Protein AF-0000000082335220 (afdb_homodimer)

Solvent-accessible surface area (backbone atoms only — not comparable to full-atom values): 9048 Å² total; per-residue (Å²): 126,83,73,72,58,64,39,79,46,68,33,69,34,50,38,68,57,54,49,50,47,48,53,48,12,58,74,68,72,48,49,55,35,55,51,52,46,50,22,47,50,50,48,53,52,50,51,51,50,53,50,50,50,51,50,50,52,50,49,29,54,72,69,63,64,50,83,39,72,62,53,51,50,52,50,53,51,53,55,68,70,98,127,82,71,74,57,67,38,80,48,67,32,71,33,51,39,68,57,53,49,50,46,48,52,48,13,60,75,67,72,50,51,54,34,56,52,52,46,50,22,48,50,50,48,53,53,50,51,52,50,52,49,50,48,51,51,49,52,50,51,29,52,72,68,62,63,50,82,38,74,62,53,52,49,52,49,53,49,53,56,68,71,98

pLDDT: mean 86.69, std 16.78, range [43.38, 98.88]

Nearest PDB structures (foldseek):
  2kil-assembly1_A  TM=3.977E-01  e=9.530E-01  Shewanella oneidensis
  2kil-assembly1_A  TM=3.979E-01  e=9.530E-01  Shewanella oneidensis

Sequence (164 aa):
MRQLAKQTISAQIPAELAAAVENLAIELDRSKSWVIKEALTAMIEERERRHQQILKGLADVDAGRVVSHADVVDFANKLKKSMRQLAKQTISAQIPAELAAAVENLAIELDRSKSWVIKEALTAMIEERERRHQQILKGLADVDAGRVVSHADVVDFANKLKKS

Structure (mmCIF, N/CA/C/O backbone):
data_AF-0000000082335220-model_v1
#
loop_
_entity.id
_entity.type
_entity.pdbx_description
1 polymer 'Ribbon-helix-helix protein, CopG family'
#
loop_
_atom_site.group_PDB
_atom_site.id
_atom_site.type_symbol
_atom_site.label_atom_id
_atom_site.label_alt_id
_atom_site.label_comp_id
_atom_site.label_asym_id
_atom_site.label_entity_id
_atom_site.label_seq_id
_atom_site.pdbx_PDB_ins_code
_atom_site.Cartn_x
_atom_site.Cartn_y
_atom_site.Cartn_z
_atom_site.occupancy
_atom_site.B_iso_or_equiv
_atom_site.auth_seq_id
_atom_site.auth_comp_id
_atom_site.auth_asym_id
_atom_site.auth_atom_id
_atom_site.pdbx_PDB_model_num
ATOM 1 N N . MET A 1 1 ? 9.633 -3.672 -29.469 1 43.78 1 MET A N 1
ATOM 2 C CA . MET A 1 1 ? 9.367 -3.234 -28.109 1 43.78 1 MET A CA 1
ATOM 3 C C . MET A 1 1 ? 9.797 -4.301 -27.094 1 43.78 1 MET A C 1
ATOM 5 O O . MET A 1 1 ? 9.305 -5.43 -27.141 1 43.78 1 MET A O 1
ATOM 9 N N . ARG A 1 2 ? 10.992 -4.387 -26.672 1 46.16 2 ARG A N 1
ATOM 10 C CA . ARG A 1 2 ? 11.547 -5.426 -25.812 1 46.16 2 ARG A CA 1
ATOM 11 C C . ARG A 1 2 ? 10.594 -5.75 -24.672 1 46.16 2 ARG A C 1
ATOM 13 O O . ARG A 1 2 ? 10.125 -4.848 -23.969 1 46.16 2 ARG A O 1
ATOM 20 N N . GLN A 1 3 ? 9.797 -6.738 -24.828 1 62.19 3 GLN A N 1
ATOM 21 C CA . GLN A 1 3 ? 8.844 -7.074 -23.781 1 62.19 3 GLN A CA 1
ATOM 22 C C . GLN A 1 3 ? 9.547 -7.289 -22.438 1 62.19 3 GLN A C 1
ATOM 24 O O . GLN A 1 3 ? 10.562 -7.977 -22.375 1 62.19 3 GLN A O 1
ATOM 29 N N . LEU A 1 4 ? 9.555 -6.371 -21.688 1 72.5 4 LEU A N 1
ATOM 30 C CA . LEU A 1 4 ? 10.234 -6.469 -20.391 1 72.5 4 LEU A CA 1
ATOM 31 C C . LEU A 1 4 ? 10.016 -7.848 -19.766 1 72.5 4 LEU A C 1
ATOM 33 O O . LEU A 1 4 ? 8.906 -8.383 -19.812 1 72.5 4 LEU A O 1
ATOM 37 N N . ALA A 1 5 ? 11.055 -8.711 -19.547 1 91.19 5 ALA A N 1
ATOM 38 C CA . ALA A 1 5 ? 11.078 -10.039 -18.938 1 91.19 5 ALA A CA 1
ATOM 39 C C . ALA A 1 5 ? 10.078 -10.141 -17.797 1 91.19 5 ALA A C 1
ATOM 41 O O . ALA A 1 5 ? 9.891 -9.18 -17.047 1 91.19 5 ALA A O 1
ATOM 42 N N . LYS A 1 6 ? 9.211 -11.156 -17.953 1 96.62 6 LYS A N 1
ATOM 43 C CA . LYS A 1 6 ? 8.266 -11.438 -16.875 1 96.62 6 LYS A CA 1
ATOM 44 C C . LYS A 1 6 ? 8.711 -12.656 -16.062 1 96.62 6 LYS A C 1
ATOM 46 O O . LYS A 1 6 ? 9.469 -13.492 -16.547 1 96.62 6 LYS A O 1
ATOM 51 N N . GLN A 1 7 ? 8.359 -12.703 -14.828 1 97.25 7 GLN A N 1
ATOM 52 C CA . GLN A 1 7 ? 8.633 -13.805 -13.914 1 97.25 7 GLN A CA 1
ATOM 53 C C . GLN A 1 7 ? 7.375 -14.203 -13.141 1 97.25 7 GLN A C 1
ATOM 55 O O . GLN A 1 7 ? 6.621 -13.336 -12.688 1 97.25 7 GLN A O 1
ATOM 60 N N . THR A 1 8 ? 7.16 -15.516 -13.062 1 97.69 8 THR A N 1
ATOM 61 C CA . THR A 1 8 ? 6.035 -16.016 -12.281 1 97.69 8 THR A CA 1
ATOM 62 C C . THR A 1 8 ? 6.367 -16.016 -10.797 1 97.69 8 THR A C 1
ATOM 64 O O . THR A 1 8 ? 7.422 -16.516 -10.391 1 97.69 8 THR A O 1
ATOM 67 N N . ILE A 1 9 ? 5.504 -15.422 -10.016 1 98.12 9 ILE A N 1
ATOM 68 C CA . ILE A 1 9 ? 5.629 -15.523 -8.57 1 98.12 9 ILE A CA 1
ATOM 69 C C . ILE A 1 9 ? 4.422 -16.266 -7.992 1 98.12 9 ILE A C 1
ATOM 71 O O . ILE A 1 9 ? 3.35 -16.266 -8.602 1 98.12 9 ILE A O 1
ATOM 75 N N . SER A 1 10 ? 4.664 -16.891 -6.805 1 98.19 10 SER A N 1
ATOM 76 C CA . SER A 1 10 ? 3.598 -17.609 -6.121 1 98.19 10 SER A CA 1
ATOM 77 C C . SER A 1 10 ? 3.727 -17.484 -4.605 1 98.19 10 SER A C 1
ATOM 79 O O . SER A 1 10 ? 4.809 -17.203 -4.09 1 98.19 10 SER A O 1
ATOM 81 N N . ALA A 1 11 ? 2.592 -17.641 -3.988 1 98.31 11 ALA A N 1
ATOM 82 C CA . ALA A 1 11 ? 2.57 -17.578 -2.529 1 98.31 11 ALA A CA 1
ATOM 83 C C . ALA A 1 11 ? 1.36 -18.328 -1.971 1 98.31 11 ALA A C 1
ATOM 85 O O . ALA A 1 11 ? 0.31 -18.391 -2.613 1 98.31 11 ALA A O 1
ATOM 86 N N . GLN A 1 12 ? 1.595 -18.875 -0.802 1 97.19 12 GLN A N 1
ATOM 87 C CA . GLN A 1 12 ? 0.486 -19.391 -0.003 1 97.19 12 GLN A CA 1
ATOM 88 C C . GLN A 1 12 ? -0.034 -18.328 0.961 1 97.19 12 GLN A C 1
ATOM 90 O O . GLN A 1 12 ? 0.702 -17.859 1.833 1 97.19 12 GLN A O 1
ATOM 95 N N . ILE A 1 13 ? -1.376 -18.031 0.746 1 97.75 13 ILE A N 1
ATOM 96 C CA . ILE A 1 13 ? -1.964 -16.984 1.571 1 97.75 13 ILE A CA 1
ATOM 97 C C . ILE A 1 13 ? -3.303 -17.453 2.133 1 97.75 13 ILE A C 1
ATOM 99 O O . ILE A 1 13 ? -3.865 -18.453 1.66 1 97.75 13 ILE A O 1
ATOM 103 N N . PRO A 1 14 ? -3.779 -16.75 3.168 1 97.81 14 PRO A N 1
ATOM 104 C CA . PRO A 1 14 ? -5.113 -17.109 3.652 1 97.81 14 PRO A CA 1
ATOM 105 C C . PRO A 1 14 ? -6.172 -17.078 2.555 1 97.81 14 PRO A C 1
ATOM 107 O O . PRO A 1 14 ? -6.184 -16.156 1.733 1 97.81 14 PRO A O 1
ATOM 110 N N . ALA A 1 15 ? -7.031 -18.031 2.564 1 97.75 15 ALA A N 1
ATOM 111 C CA . ALA A 1 15 ? -8.055 -18.172 1.533 1 97.75 15 ALA A CA 1
ATOM 112 C C . ALA A 1 15 ? -8.945 -16.938 1.471 1 97.75 15 ALA A C 1
ATOM 114 O O . ALA A 1 15 ? -9.391 -16.531 0.391 1 97.75 15 ALA A O 1
ATOM 115 N N . GLU A 1 16 ? -9.227 -16.328 2.572 1 97.56 16 GLU A N 1
ATOM 116 C CA . GLU A 1 16 ? -10.062 -15.141 2.633 1 97.56 16 GLU A CA 1
ATOM 117 C C . GLU A 1 16 ? -9.406 -13.969 1.912 1 97.56 16 GLU A C 1
ATOM 119 O O . GLU A 1 16 ? -10.086 -13.18 1.246 1 97.56 16 GLU A O 1
ATOM 124 N N . LEU A 1 17 ? -8.141 -13.852 2.051 1 98.31 17 LEU A N 1
ATOM 125 C CA . LEU A 1 17 ? -7.402 -12.805 1.354 1 98.31 17 LEU A CA 1
ATOM 126 C C . LEU A 1 17 ? -7.395 -13.055 -0.151 1 98.31 17 LEU A C 1
ATOM 128 O O . LEU A 1 17 ? -7.582 -12.125 -0.94 1 98.31 17 LEU A O 1
ATOM 132 N N . ALA A 1 18 ? -7.188 -14.281 -0.546 1 98.5 18 ALA A N 1
ATOM 133 C CA . ALA A 1 18 ? -7.246 -14.641 -1.96 1 98.5 18 ALA A CA 1
ATOM 134 C C . ALA A 1 18 ? -8.602 -14.289 -2.561 1 98.5 18 ALA A C 1
ATOM 136 O O . ALA A 1 18 ? -8.68 -13.742 -3.666 1 98.5 18 ALA A O 1
ATOM 137 N N . ALA A 1 19 ? -9.625 -14.578 -1.774 1 98 19 ALA A N 1
ATOM 138 C CA . ALA A 1 19 ? -10.984 -14.266 -2.219 1 98 19 ALA A CA 1
ATOM 139 C C . ALA A 1 19 ? -11.18 -12.758 -2.348 1 98 19 ALA A C 1
ATOM 141 O O . ALA A 1 19 ? -11.812 -12.281 -3.297 1 98 19 ALA A O 1
ATOM 142 N N . ALA A 1 20 ? -10.625 -12.031 -1.438 1 98.38 20 ALA A N 1
ATOM 143 C CA . ALA A 1 20 ? -10.727 -10.578 -1.479 1 98.38 20 ALA A CA 1
ATOM 144 C C . ALA A 1 20 ? -10.008 -10.016 -2.703 1 98.38 20 ALA A C 1
ATOM 146 O O . ALA A 1 20 ? -10.5 -9.078 -3.338 1 98.38 20 ALA A O 1
ATOM 147 N N . VAL A 1 21 ? -8.93 -10.531 -3.059 1 98.56 21 VAL A N 1
ATOM 148 C CA . VAL A 1 21 ? -8.156 -10.125 -4.223 1 98.56 21 VAL A CA 1
ATOM 149 C C . VAL A 1 21 ? -8.938 -10.422 -5.5 1 98.56 21 VAL A C 1
ATOM 151 O O . VAL A 1 21 ? -8.977 -9.602 -6.418 1 98.56 21 VAL A O 1
ATOM 154 N N . GLU A 1 22 ? -9.57 -11.586 -5.523 1 98.31 22 GLU A N 1
ATOM 155 C CA . GLU A 1 22 ? -10.398 -11.953 -6.672 1 98.31 22 GLU A CA 1
ATOM 156 C C . GLU A 1 22 ? -11.57 -11 -6.84 1 98.31 22 GLU A C 1
ATOM 158 O O . GLU A 1 22 ? -11.852 -10.539 -7.953 1 98.31 22 GLU A O 1
ATOM 163 N N . ASN A 1 23 ? -12.242 -10.75 -5.758 1 98.31 23 ASN A N 1
ATOM 164 C CA . ASN A 1 23 ? -13.367 -9.82 -5.789 1 98.31 23 ASN A CA 1
ATOM 165 C C . ASN A 1 23 ? -12.93 -8.43 -6.262 1 98.31 23 ASN A C 1
ATOM 167 O O . ASN A 1 23 ? -13.641 -7.785 -7.039 1 98.31 23 ASN A O 1
ATOM 171 N N . LEU A 1 24 ? -11.766 -8.016 -5.828 1 98.12 24 LEU A N 1
ATOM 172 C CA . LEU A 1 24 ? -11.227 -6.723 -6.23 1 98.12 24 LEU A CA 1
ATOM 173 C C . LEU A 1 24 ? -10.914 -6.703 -7.723 1 98.12 24 LEU A C 1
ATOM 175 O O . LEU A 1 24 ? -11.188 -5.715 -8.406 1 98.12 24 LEU A O 1
ATOM 179 N N . ALA A 1 25 ? -10.367 -7.758 -8.203 1 98.62 25 ALA A N 1
ATOM 180 C CA . ALA A 1 25 ? -10.07 -7.879 -9.625 1 98.62 25 ALA A CA 1
ATOM 181 C C . ALA A 1 25 ? -11.344 -7.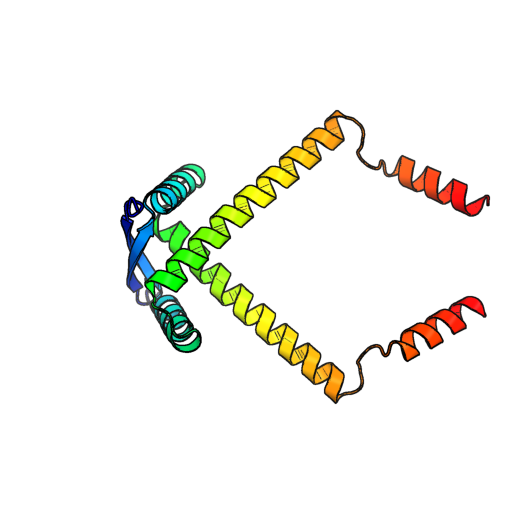734 -10.461 1 98.62 25 ALA A C 1
ATOM 183 O O . ALA A 1 25 ? -11.352 -7.035 -11.477 1 98.62 25 ALA A O 1
ATOM 184 N N . ILE A 1 26 ? -12.43 -8.375 -9.961 1 98.19 26 ILE A N 1
ATOM 185 C CA . ILE A 1 26 ? -13.727 -8.32 -10.633 1 98.19 26 ILE A CA 1
ATOM 186 C C . ILE A 1 26 ? -14.258 -6.891 -10.617 1 98.19 26 ILE A C 1
ATOM 188 O O . ILE A 1 26 ? -14.672 -6.363 -11.648 1 98.19 26 ILE A O 1
ATOM 192 N N . GLU A 1 27 ? -14.164 -6.316 -9.484 1 96.88 27 GLU A N 1
ATOM 193 C CA . GLU A 1 27 ? -14.641 -4.945 -9.312 1 96.88 27 GLU A CA 1
ATOM 194 C C . GLU A 1 27 ? -13.914 -3.986 -10.25 1 96.88 27 GLU A C 1
ATOM 196 O O . GLU A 1 27 ? -14.516 -3.064 -10.797 1 96.88 27 GLU A O 1
ATOM 201 N N . LEU A 1 28 ? -12.609 -4.199 -10.5 1 97 28 LEU A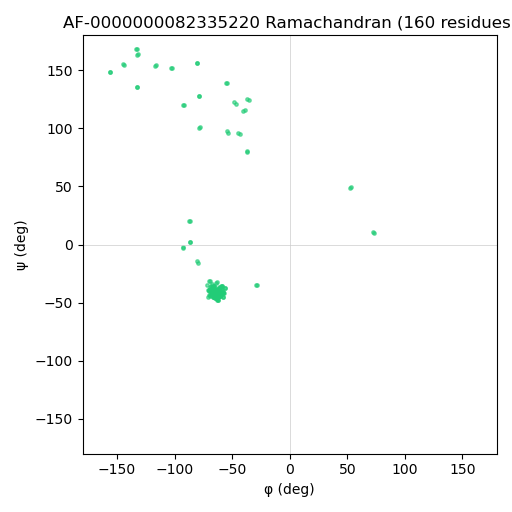 N 1
ATOM 202 C CA . LEU A 1 28 ? -11.766 -3.291 -11.273 1 97 28 LEU A CA 1
ATOM 203 C C . LEU A 1 28 ? -11.742 -3.693 -12.742 1 97 28 LEU A C 1
ATOM 205 O O . LEU A 1 28 ? -11.18 -2.979 -13.578 1 97 28 LEU A O 1
ATOM 209 N N . ASP A 1 29 ? -12.422 -4.773 -13.023 1 98.12 29 ASP A N 1
ATOM 210 C CA . ASP A 1 29 ? -12.367 -5.34 -14.367 1 98.12 29 ASP A CA 1
ATOM 211 C C . ASP A 1 29 ? -10.93 -5.551 -14.82 1 98.12 29 ASP A C 1
ATOM 213 O O . ASP A 1 29 ? -10.531 -5.09 -15.891 1 98.12 29 ASP A O 1
ATOM 217 N N . ARG A 1 30 ? -10.141 -6.195 -13.906 1 98 30 ARG A N 1
ATOM 218 C CA . ARG A 1 30 ? -8.742 -6.531 -14.133 1 98 30 ARG A CA 1
ATOM 219 C C . ARG A 1 30 ? -8.453 -7.977 -13.734 1 98 30 ARG A C 1
ATOM 221 O O . ARG A 1 30 ? -9.305 -8.641 -13.141 1 98 30 ARG A O 1
ATOM 228 N N . SER A 1 31 ? -7.332 -8.406 -14.117 1 98 31 SER A N 1
ATOM 229 C CA . SER A 1 31 ? -6.902 -9.75 -13.742 1 98 31 SER A CA 1
ATOM 230 C C . SER A 1 31 ? -6.348 -9.781 -12.32 1 98 31 SER A C 1
ATOM 232 O O . SER A 1 31 ? -5.887 -8.758 -11.805 1 98 31 SER A O 1
ATOM 234 N N . LYS A 1 32 ? -6.375 -10.844 -11.727 1 97.31 32 LYS A N 1
ATOM 235 C CA . LYS A 1 32 ? -5.746 -11.039 -10.43 1 97.31 32 LYS A CA 1
ATOM 236 C C . LYS A 1 32 ? -4.262 -10.688 -10.477 1 97.31 32 LYS A C 1
ATOM 238 O O . LYS A 1 32 ? -3.725 -10.109 -9.531 1 97.31 32 LYS A O 1
ATOM 243 N N . SER A 1 33 ? -3.607 -11.008 -11.57 1 97.94 33 SER A N 1
ATOM 244 C CA . SER A 1 33 ? -2.191 -10.688 -11.734 1 97.94 33 SER A CA 1
ATOM 245 C C . SER A 1 33 ? -1.954 -9.188 -11.703 1 97.94 33 SER A C 1
ATOM 247 O O . SER A 1 33 ? -0.938 -8.727 -11.18 1 97.94 33 SER A O 1
ATOM 249 N N . TRP A 1 34 ? -2.875 -8.469 -12.312 1 98.31 34 TRP A N 1
ATOM 250 C CA . TRP A 1 34 ? -2.789 -7.012 -12.289 1 98.31 34 TRP A CA 1
ATOM 251 C C . TRP A 1 34 ? -2.867 -6.484 -10.859 1 98.31 34 TRP A C 1
ATOM 253 O O . TRP A 1 34 ? -2.078 -5.621 -10.469 1 98.31 34 TRP A O 1
ATOM 263 N N . VAL A 1 35 ? -3.738 -6.973 -10.031 1 98.56 35 VAL A N 1
ATOM 264 C CA . VAL A 1 35 ? -3.924 -6.551 -8.641 1 98.56 35 VAL A CA 1
ATOM 265 C C . VAL A 1 35 ? -2.66 -6.848 -7.84 1 98.56 35 VAL A C 1
ATOM 267 O O . VAL A 1 35 ? -2.195 -6.008 -7.07 1 98.56 35 VAL A O 1
ATOM 270 N N . ILE A 1 36 ? -2.131 -7.984 -8.039 1 98.81 36 ILE A N 1
ATOM 271 C CA . ILE A 1 36 ? -0.929 -8.414 -7.328 1 98.81 36 ILE A CA 1
ATOM 272 C C . ILE A 1 36 ? 0.235 -7.492 -7.688 1 98.81 36 ILE A C 1
ATOM 274 O O . ILE A 1 36 ? 0.948 -7.008 -6.805 1 98.81 36 ILE A O 1
ATOM 278 N N . LYS A 1 37 ? 0.34 -7.254 -8.953 1 98.69 37 LYS A N 1
ATOM 279 C CA . LYS A 1 37 ? 1.396 -6.359 -9.414 1 98.69 37 LYS A CA 1
ATOM 280 C C . LYS A 1 37 ? 1.26 -4.973 -8.789 1 98.69 37 LYS A C 1
ATOM 282 O O . LYS A 1 37 ? 2.244 -4.398 -8.328 1 98.69 37 LYS A O 1
ATOM 287 N N . GLU A 1 38 ? 0.079 -4.539 -8.758 1 98.69 38 GLU A N 1
ATOM 288 C CA . GLU A 1 38 ? -0.169 -3.209 -8.211 1 98.69 38 GLU A CA 1
ATOM 289 C C . GLU A 1 38 ? 0.139 -3.162 -6.719 1 98.69 38 GLU A C 1
ATOM 291 O O . GLU A 1 38 ? 0.729 -2.197 -6.23 1 98.69 38 GLU A O 1
ATOM 296 N N . ALA A 1 39 ? -0.267 -4.164 -5.969 1 98.88 39 ALA A N 1
ATOM 297 C CA . ALA A 1 39 ? -0.019 -4.227 -4.531 1 98.88 39 ALA A CA 1
ATOM 298 C C . ALA A 1 39 ? 1.478 -4.219 -4.23 1 98.88 39 ALA A C 1
ATOM 300 O O . ALA A 1 39 ? 1.938 -3.486 -3.354 1 98.88 39 ALA A O 1
ATOM 301 N N . LEU A 1 40 ? 2.23 -4.977 -4.965 1 98.88 40 LEU A N 1
ATOM 302 C CA . LEU A 1 40 ? 3.672 -5.086 -4.762 1 98.88 40 LEU A CA 1
ATOM 303 C C . LEU A 1 40 ? 4.375 -3.795 -5.168 1 98.88 40 LEU A C 1
ATOM 305 O O . LEU A 1 40 ? 5.27 -3.32 -4.461 1 98.88 40 LEU A O 1
ATOM 309 N N . THR A 1 41 ? 3.977 -3.232 -6.305 1 98.81 41 THR A N 1
ATOM 310 C CA . THR A 1 41 ? 4.535 -1.965 -6.762 1 98.81 41 THR A CA 1
ATOM 311 C C . THR A 1 41 ? 4.32 -0.874 -5.715 1 98.81 41 THR A C 1
ATOM 313 O O . THR A 1 41 ? 5.258 -0.162 -5.352 1 98.81 41 THR A O 1
ATOM 316 N N . ALA A 1 42 ? 3.09 -0.87 -5.219 1 98.56 42 ALA A N 1
ATOM 317 C CA . ALA A 1 42 ? 2.756 0.151 -4.23 1 98.56 42 ALA A CA 1
ATOM 318 C C . ALA A 1 42 ? 3.604 -0.006 -2.973 1 98.56 42 ALA A C 1
ATOM 320 O O . ALA A 1 42 ? 4.074 0.983 -2.404 1 98.56 42 ALA A O 1
ATOM 321 N N . MET A 1 43 ? 3.787 -1.194 -2.529 1 98.62 43 MET A N 1
ATOM 322 C CA . MET A 1 43 ? 4.578 -1.455 -1.33 1 98.62 43 MET A CA 1
ATOM 323 C C . MET A 1 43 ? 6.023 -1.008 -1.525 1 98.62 43 MET A C 1
ATOM 325 O O . MET A 1 43 ? 6.594 -0.334 -0.664 1 98.62 43 MET A O 1
ATOM 329 N N . ILE A 1 44 ? 6.641 -1.319 -2.662 1 98.44 44 ILE A N 1
ATOM 330 C CA . ILE A 1 44 ? 8.031 -0.992 -2.949 1 98.44 44 ILE A CA 1
ATOM 331 C C . ILE A 1 44 ? 8.195 0.522 -3.061 1 98.44 44 ILE A C 1
ATOM 333 O O . ILE A 1 44 ? 9.133 1.095 -2.502 1 98.44 44 ILE A O 1
ATOM 337 N N . GLU A 1 45 ? 7.301 1.133 -3.748 1 98.25 45 GLU A N 1
ATOM 338 C CA . GLU A 1 45 ? 7.355 2.582 -3.918 1 98.25 45 GLU A CA 1
ATOM 339 C C . GLU A 1 45 ? 7.215 3.301 -2.58 1 98.25 45 GLU A C 1
ATOM 341 O O . GLU A 1 45 ? 7.918 4.277 -2.316 1 98.25 45 GLU A O 1
ATOM 346 N N . GLU A 1 46 ? 6.285 2.809 -1.72 1 97.44 46 GLU A N 1
ATOM 347 C CA . GLU A 1 46 ? 6.098 3.406 -0.4 1 97.44 46 GLU A CA 1
ATOM 348 C C . GLU A 1 46 ? 7.355 3.266 0.452 1 97.44 46 GLU A C 1
ATOM 350 O O . GLU A 1 46 ? 7.746 4.203 1.151 1 97.44 46 GLU A O 1
ATOM 355 N N . ARG A 1 47 ? 7.957 2.143 0.396 1 96.56 47 ARG A N 1
ATOM 356 C CA . ARG A 1 47 ? 9.188 1.933 1.146 1 96.56 47 ARG A CA 1
ATOM 357 C C . ARG A 1 47 ? 10.297 2.857 0.649 1 96.56 47 ARG A C 1
ATOM 359 O O . ARG A 1 47 ? 11.039 3.428 1.448 1 96.56 47 ARG A O 1
ATOM 366 N N . GLU A 1 48 ? 10.43 3.02 -0.654 1 96.75 48 GLU A N 1
ATOM 367 C CA . GLU A 1 48 ? 11.422 3.918 -1.226 1 96.75 48 GLU A CA 1
ATOM 368 C C . GLU A 1 48 ? 11.164 5.363 -0.813 1 96.75 48 GLU A C 1
ATOM 370 O O . GLU A 1 48 ? 12.094 6.094 -0.468 1 96.75 48 GLU A O 1
ATOM 375 N N . ARG A 1 49 ? 9.898 5.723 -0.821 1 97.56 49 ARG A N 1
ATOM 376 C CA . ARG A 1 49 ? 9.523 7.07 -0.405 1 97.56 49 ARG A CA 1
ATOM 377 C C . ARG A 1 49 ? 9.875 7.312 1.058 1 97.56 49 ARG A C 1
ATOM 379 O O . ARG A 1 49 ? 10.469 8.336 1.396 1 97.56 49 ARG A O 1
ATOM 386 N N . ARG A 1 50 ? 9.531 6.375 1.912 1 97 50 ARG A N 1
ATOM 387 C CA . ARG A 1 50 ? 9.852 6.484 3.332 1 97 50 ARG A CA 1
ATOM 388 C C . ARG A 1 50 ? 11.359 6.582 3.547 1 97 50 ARG A C 1
ATOM 390 O O . ARG A 1 50 ? 11.82 7.375 4.367 1 97 50 ARG A O 1
ATOM 397 N N . HIS A 1 51 ? 12.062 5.797 2.795 1 96 51 HIS A N 1
ATOM 398 C CA . HIS A 1 51 ? 13.516 5.812 2.896 1 96 51 HIS A CA 1
ATOM 399 C C . HIS A 1 51 ? 14.078 7.176 2.512 1 96 51 HIS A C 1
ATOM 401 O O . HIS A 1 51 ? 14.938 7.715 3.211 1 96 51 HIS A O 1
ATOM 407 N N . GLN A 1 52 ? 13.547 7.75 1.446 1 97.19 52 GLN A N 1
ATOM 408 C CA . GLN A 1 52 ? 14 9.055 0.981 1 97.19 52 GLN A CA 1
ATOM 409 C C . GLN A 1 52 ? 13.68 10.148 1.997 1 97.19 52 GLN A C 1
ATOM 411 O O . GLN A 1 52 ? 14.469 11.07 2.205 1 97.19 52 GLN A O 1
ATOM 416 N N . GLN A 1 53 ? 12.562 10 2.619 1 96.75 53 GLN A N 1
ATOM 417 C CA . GLN A 1 53 ? 12.156 10.961 3.643 1 96.75 53 GLN A CA 1
ATOM 418 C C . GLN A 1 53 ? 13.062 10.875 4.867 1 96.75 53 GLN A C 1
ATOM 420 O O . GLN A 1 53 ? 13.438 11.898 5.441 1 96.75 53 GLN A O 1
ATOM 425 N N . ILE A 1 54 ? 13.352 9.68 5.203 1 95.56 54 ILE A N 1
ATOM 426 C CA . ILE A 1 54 ? 14.25 9.477 6.332 1 95.56 54 ILE A CA 1
ATOM 427 C C . ILE A 1 54 ? 15.617 10.086 6.023 1 95.56 54 ILE A C 1
ATOM 429 O O . ILE A 1 54 ? 16.188 10.805 6.848 1 95.56 54 ILE A O 1
ATOM 433 N N . LEU A 1 55 ? 16.125 9.875 4.828 1 94 55 LEU A N 1
ATOM 434 C CA . LEU A 1 55 ? 17.422 10.406 4.422 1 94 55 LEU A CA 1
ATOM 435 C C . LEU A 1 55 ? 17.406 11.93 4.402 1 94 55 LEU A C 1
ATOM 437 O O . LEU A 1 55 ? 18.375 12.57 4.832 1 94 55 LEU A O 1
ATOM 441 N N . LYS A 1 56 ? 16.344 12.414 3.846 1 93.94 56 LYS A N 1
ATOM 442 C CA . LYS A 1 56 ? 16.219 13.867 3.832 1 93.94 56 LYS A CA 1
ATOM 443 C C . LYS A 1 56 ? 16.172 14.43 5.25 1 93.94 56 LYS A C 1
ATOM 445 O O . LYS A 1 56 ? 16.766 15.469 5.531 1 93.94 56 LYS A O 1
ATOM 450 N N . GLY A 1 57 ? 15.398 13.773 6.102 1 89.19 57 GLY A N 1
ATOM 451 C CA . GLY A 1 57 ? 15.352 14.172 7.5 1 89.19 57 GLY A CA 1
ATOM 452 C C . GLY A 1 57 ? 16.703 14.148 8.172 1 89.19 57 GLY A C 1
ATOM 453 O O . GLY A 1 57 ? 17.047 15.062 8.93 1 89.19 57 GLY A O 1
ATOM 454 N N . LEU A 1 58 ? 17.469 13.148 7.875 1 92.25 58 LEU A N 1
ATOM 455 C CA . LEU A 1 58 ? 18.812 13.016 8.438 1 92.25 58 LEU A CA 1
ATOM 456 C C . LEU A 1 58 ? 19.719 14.109 7.906 1 92.25 58 LEU A C 1
AT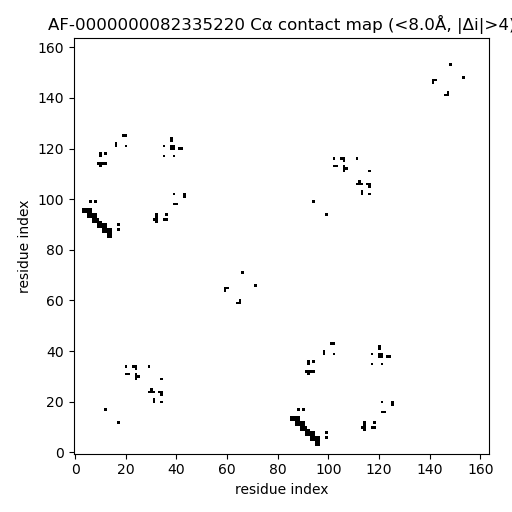OM 458 O O . LEU A 1 58 ? 20.516 14.688 8.664 1 92.25 58 LEU A O 1
ATOM 462 N N . ALA A 1 59 ? 19.594 14.375 6.617 1 92.25 59 ALA A N 1
ATOM 463 C CA . ALA A 1 59 ? 20.375 15.445 6.004 1 92.25 59 ALA A CA 1
ATOM 464 C C . ALA A 1 59 ? 20.031 16.797 6.621 1 92.25 59 ALA A C 1
ATOM 466 O O . ALA A 1 59 ? 20.922 17.625 6.832 1 92.25 59 ALA A O 1
ATOM 467 N N . ASP A 1 60 ? 18.781 16.969 6.879 1 90 60 ASP A N 1
ATOM 468 C CA . ASP A 1 60 ? 18.344 18.219 7.496 1 90 60 ASP A CA 1
ATOM 469 C C . ASP A 1 60 ? 18.906 18.359 8.906 1 90 60 ASP 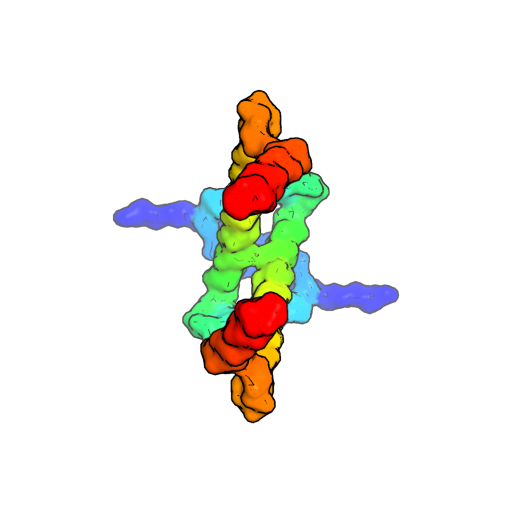A C 1
ATOM 471 O O . ASP A 1 60 ? 19.297 19.469 9.312 1 90 60 ASP A O 1
ATOM 475 N N . VAL A 1 61 ? 19 17.328 9.719 1 87.69 61 VAL A N 1
ATOM 476 C CA . VAL A 1 61 ? 19.594 17.312 11.047 1 87.69 61 VAL A CA 1
ATOM 477 C C . VAL A 1 61 ? 21.078 17.641 10.953 1 87.69 61 VAL 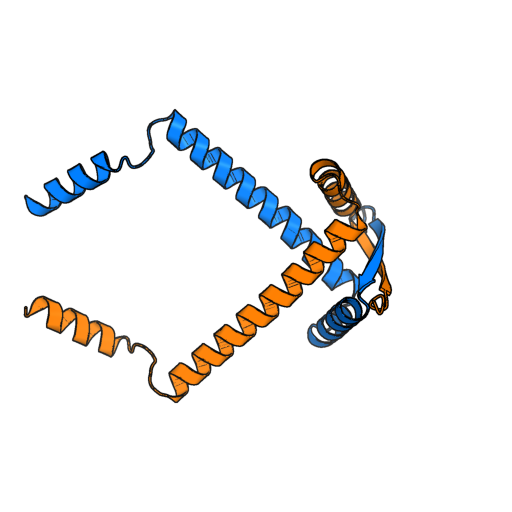A C 1
ATOM 479 O O . VAL A 1 61 ? 21.594 18.484 11.703 1 87.69 61 VAL A O 1
ATOM 482 N N . ASP A 1 62 ? 21.672 17.031 9.969 1 89.44 62 ASP A N 1
ATOM 483 C CA . ASP A 1 62 ? 23.109 17.234 9.781 1 89.44 62 ASP A CA 1
ATOM 484 C C . ASP A 1 62 ? 23.406 18.672 9.391 1 89.44 62 ASP A C 1
ATOM 486 O O . ASP A 1 62 ? 24.438 19.234 9.805 1 89.44 62 ASP A O 1
ATOM 490 N N . ALA A 1 63 ? 22.531 19.234 8.625 1 90.25 63 ALA A N 1
ATOM 491 C CA . ALA A 1 63 ? 22.734 20.594 8.133 1 90.25 63 ALA A CA 1
ATOM 492 C C . ALA A 1 63 ? 22.203 21.625 9.133 1 90.25 63 ALA A C 1
ATOM 494 O O . ALA A 1 63 ? 22.312 22.828 8.898 1 90.25 63 ALA A O 1
ATOM 495 N N . GLY A 1 64 ? 21.719 21.172 10.234 1 81.81 64 GLY A N 1
ATOM 496 C CA . GLY A 1 64 ? 21.188 22.094 11.234 1 81.81 64 GLY A CA 1
ATOM 497 C C . GLY A 1 64 ? 19.844 22.703 10.836 1 81.81 64 GLY A C 1
ATOM 498 O O . GLY A 1 64 ? 19.453 23.734 11.375 1 81.81 64 GLY A O 1
ATOM 499 N N . ARG A 1 65 ? 19.266 22.266 9.875 1 75.88 65 ARG A N 1
ATOM 500 C CA . ARG A 1 65 ? 18.016 22.781 9.359 1 75.88 65 ARG A CA 1
ATOM 501 C C . ARG A 1 65 ? 16.828 22.141 10.07 1 75.88 65 ARG A C 1
ATOM 503 O O . ARG A 1 65 ? 15.797 21.859 9.445 1 75.88 65 ARG A O 1
ATOM 510 N N . VAL A 1 66 ? 17.016 21.562 11.289 1 70.62 66 VAL A N 1
ATOM 511 C CA . VAL A 1 66 ? 15.898 21.016 12.055 1 70.62 66 VAL A CA 1
ATOM 512 C C . VAL A 1 66 ? 15.141 22.156 12.742 1 70.62 66 VAL A C 1
ATOM 514 O O . VAL A 1 66 ? 15.742 23.109 13.234 1 70.62 66 VAL A O 1
ATOM 517 N N . VAL A 1 67 ? 14.055 22.594 12.219 1 59.94 67 VAL A N 1
ATOM 518 C CA . VAL A 1 67 ? 13.312 23.641 12.922 1 59.94 67 VAL A CA 1
ATOM 519 C C . VAL A 1 67 ? 13.398 23.406 14.43 1 59.94 67 VAL A C 1
ATOM 521 O O . VAL A 1 67 ? 12.953 22.375 14.93 1 59.94 67 VAL A O 1
ATOM 524 N N . SER A 1 68 ? 14.438 23.781 15.008 1 58 68 SER A N 1
ATOM 525 C CA . SER A 1 68 ? 14.633 23.75 16.453 1 58 68 SER A CA 1
ATOM 526 C C . SER A 1 68 ? 13.445 24.359 17.188 1 58 68 SER A C 1
ATOM 528 O O . SER A 1 68 ? 12.758 25.234 16.656 1 58 68 SER A O 1
ATOM 530 N N . HIS A 1 69 ? 12.852 23.516 18.094 1 58.09 69 HIS A N 1
ATOM 531 C CA . HIS A 1 69 ? 11.914 24.156 19.016 1 58.09 69 HIS A CA 1
ATOM 532 C C . HIS A 1 69 ? 12.305 25.609 19.281 1 58.09 69 HIS A C 1
ATOM 534 O O . HIS A 1 69 ? 11.445 26.484 19.328 1 58.09 69 HIS A O 1
ATOM 540 N N . ALA A 1 70 ? 13.547 25.875 19.312 1 57.75 70 ALA A N 1
ATOM 541 C CA . ALA A 1 70 ? 14.07 27.203 19.594 1 57.75 70 ALA A CA 1
ATOM 542 C C . ALA A 1 70 ? 13.789 28.156 18.438 1 57.75 70 ALA A C 1
ATOM 544 O O . ALA A 1 70 ? 13.445 29.328 18.641 1 57.75 70 ALA A O 1
ATOM 545 N N . ASP A 1 71 ? 13.906 27.672 17.297 1 58.28 71 ASP A N 1
ATOM 546 C CA . ASP A 1 71 ? 13.617 28.516 16.141 1 58.28 71 ASP A CA 1
ATOM 547 C C . ASP A 1 71 ? 12.125 28.812 16.031 1 58.28 71 ASP A C 1
ATOM 549 O O . ASP A 1 71 ? 11.727 29.922 15.664 1 58.28 71 ASP A O 1
ATOM 553 N N . VAL A 1 72 ? 11.328 27.859 16.484 1 59.78 72 VAL A N 1
ATOM 554 C CA . VAL A 1 72 ? 9.883 28.047 16.531 1 59.78 72 VAL A CA 1
ATOM 555 C C . VAL A 1 72 ? 9.531 29.062 17.609 1 59.78 72 VAL A C 1
ATOM 557 O O . VAL A 1 72 ? 8.68 29.938 17.406 1 59.78 72 VAL A O 1
ATOM 560 N N . VAL A 1 73 ? 10.188 29.016 18.672 1 61.22 73 VAL A N 1
ATOM 561 C CA . VAL A 1 73 ? 10.008 29.984 19.75 1 61.22 73 VAL A CA 1
ATOM 562 C C . VAL A 1 73 ? 10.453 31.359 19.281 1 61.22 73 VAL A C 1
ATOM 564 O O . VAL A 1 73 ? 9.766 32.344 19.531 1 61.22 73 VAL A O 1
ATOM 567 N N . ASP A 1 74 ? 11.562 31.406 18.656 1 57.94 74 ASP A N 1
ATOM 568 C CA . ASP A 1 74 ? 12.086 32.688 18.188 1 57.94 74 ASP A CA 1
ATOM 569 C C . ASP A 1 74 ? 11.195 33.25 17.078 1 57.94 74 ASP A C 1
ATOM 571 O O . ASP A 1 74 ? 10.953 34.469 17.047 1 57.94 74 ASP A O 1
ATOM 575 N N . PHE A 1 75 ? 10.727 32.531 16.344 1 61.34 75 PHE A N 1
ATOM 576 C CA . PHE A 1 75 ? 9.797 32.938 15.305 1 61.34 75 PHE A CA 1
ATOM 577 C C . PHE A 1 75 ? 8.469 33.375 15.906 1 61.34 75 PHE A C 1
ATOM 579 O O . PHE A 1 75 ? 7.918 34.406 15.508 1 61.34 75 PHE A O 1
ATOM 586 N N . ALA A 1 76 ? 7.945 32.625 16.859 1 62.22 76 ALA A N 1
ATOM 587 C CA . ALA A 1 76 ? 6.742 33 17.594 1 62.22 76 ALA A CA 1
ATOM 588 C C . ALA A 1 76 ? 6.945 34.312 18.359 1 62.22 76 ALA A C 1
ATOM 590 O O . ALA A 1 76 ? 6.051 35.156 18.391 1 62.22 76 ALA A O 1
ATOM 591 N N . ASN A 1 77 ? 8.031 34.5 18.859 1 64.94 77 ASN A N 1
ATOM 592 C CA . ASN A 1 77 ? 8.367 35.719 19.578 1 64.94 77 ASN A CA 1
ATOM 593 C C . ASN A 1 77 ? 8.453 36.938 18.625 1 64.94 77 ASN A C 1
ATOM 595 O O . ASN A 1 77 ? 8.062 38.031 18.984 1 64.94 77 ASN A O 1
ATOM 599 N N . LYS A 1 78 ? 8.922 36.719 17.531 1 63.34 78 LYS A N 1
ATOM 600 C CA . LYS A 1 78 ? 9.016 37.812 16.547 1 63.34 78 LYS A CA 1
ATOM 601 C C . LYS A 1 78 ? 7.637 38.188 16.016 1 63.34 78 LYS A C 1
ATOM 603 O O . LYS A 1 78 ? 7.383 39.375 15.727 1 63.34 78 LYS A O 1
ATOM 608 N N . LEU A 1 79 ? 6.828 37.25 15.891 1 61.47 79 LEU A N 1
ATOM 609 C CA . LEU A 1 79 ? 5.461 37.562 15.477 1 61.47 79 LEU A CA 1
ATOM 610 C C . LEU A 1 79 ? 4.73 38.344 16.562 1 61.47 79 LEU A C 1
ATOM 612 O O . LEU A 1 79 ? 3.891 39.188 16.266 1 61.47 79 LEU A O 1
ATOM 616 N N . LYS A 1 80 ? 4.871 38.094 17.734 1 61.75 80 LYS A N 1
ATOM 617 C CA . LYS A 1 80 ? 4.277 38.844 18.828 1 61.75 80 LYS A CA 1
ATOM 618 C C . LYS A 1 80 ? 4.789 40.281 18.859 1 61.75 80 LYS A C 1
ATOM 620 O O . LYS A 1 80 ? 4.055 41.188 19.234 1 61.75 80 LYS A O 1
ATOM 625 N N . LYS A 1 81 ? 5.945 40.406 18.469 1 59.5 81 LYS A N 1
ATOM 626 C CA . LYS A 1 81 ? 6.477 41.75 18.531 1 59.5 81 LYS A CA 1
ATOM 627 C C . LYS A 1 81 ? 6.004 42.594 17.344 1 59.5 81 LYS A C 1
ATOM 629 O O . LYS A 1 81 ? 6.117 43.812 17.359 1 59.5 81 LYS A O 1
ATOM 634 N N . SER A 1 82 ? 5.516 42 16.375 1 48.56 82 SER A N 1
ATOM 635 C CA . SER A 1 82 ? 5.059 42.875 15.32 1 48.56 82 SER A CA 1
ATOM 636 C C . SER A 1 82 ? 3.615 43.312 15.547 1 48.56 82 SER A C 1
ATOM 638 O O . SER A 1 82 ? 2.822 42.562 16.141 1 48.56 82 SER A O 1
ATOM 640 N N . MET B 1 1 ? -6.535 -25.422 16.875 1 43.38 1 MET B N 1
ATOM 641 C CA . MET B 1 1 ? -6.398 -24.094 16.25 1 43.38 1 MET B CA 1
ATOM 642 C C . MET B 1 1 ? -6.684 -24.156 14.758 1 43.38 1 MET B C 1
ATOM 644 O O . MET B 1 1 ? -6.016 -24.891 14.023 1 43.38 1 MET B O 1
ATOM 648 N N . ARG B 1 2 ? -7.863 -24.078 14.32 1 46.06 2 ARG B N 1
ATOM 649 C CA . ARG B 1 2 ? -8.281 -24.266 12.93 1 46.06 2 ARG B CA 1
ATOM 650 C C . ARG B 1 2 ? -7.348 -23.531 11.977 1 46.06 2 ARG B C 1
ATOM 652 O O . ARG B 1 2 ? -7.051 -22.359 12.172 1 46.06 2 ARG B O 1
ATOM 659 N N . GLN B 1 3 ? -6.398 -24.203 11.445 1 61.47 3 GLN B N 1
ATOM 660 C CA . GLN B 1 3 ? -5.453 -23.562 10.539 1 61.47 3 GLN B CA 1
ATOM 661 C C . GLN B 1 3 ? -6.18 -22.844 9.406 1 61.47 3 GLN B C 1
ATOM 663 O O . GLN B 1 3 ? -7.09 -23.406 8.797 1 61.47 3 GLN B O 1
ATOM 668 N N . LEU B 1 4 ? -6.371 -21.672 9.547 1 71.31 4 LEU B N 1
ATOM 669 C CA . LEU B 1 4 ? -7.086 -20.906 8.523 1 71.31 4 LEU B CA 1
ATOM 670 C C . LEU B 1 4 ? -6.664 -21.344 7.125 1 71.31 4 LEU B C 1
ATOM 672 O O . LEU B 1 4 ? -5.477 -21.547 6.867 1 71.31 4 LEU B O 1
ATOM 676 N N . ALA B 1 5 ? -7.547 -21.953 6.254 1 90.88 5 ALA B N 1
ATOM 677 C CA . ALA B 1 5 ? -7.367 -22.406 4.879 1 90.88 5 ALA B CA 1
ATOM 678 C C . ALA B 1 5 ? -6.461 -21.453 4.098 1 90.88 5 ALA B C 1
ATOM 680 O O . ALA B 1 5 ? -6.527 -20.234 4.273 1 90.88 5 ALA B O 1
ATOM 681 N N . LYS B 1 6 ? -5.402 -22.094 3.541 1 96.56 6 LYS B N 1
ATOM 682 C CA . LYS B 1 6 ? -4.516 -21.328 2.67 1 96.56 6 LYS B CA 1
ATOM 683 C C . LYS B 1 6 ? -4.805 -21.625 1.199 1 96.56 6 LYS B C 1
ATOM 685 O O . LYS B 1 6 ? -5.367 -22.672 0.867 1 96.56 6 LYS B O 1
ATOM 690 N N . GLN B 1 7 ? -4.555 -20.703 0.329 1 97.25 7 GLN B N 1
ATOM 691 C CA . GLN B 1 7 ? -4.695 -20.828 -1.118 1 97.25 7 GLN B CA 1
ATOM 692 C C . GLN B 1 7 ? -3.455 -20.297 -1.837 1 97.25 7 GLN B C 1
ATOM 694 O O . GLN B 1 7 ? -2.902 -19.266 -1.459 1 97.25 7 GLN B O 1
ATOM 699 N N . THR B 1 8 ? -3.029 -21.078 -2.822 1 97.62 8 THR B N 1
ATOM 700 C CA . THR B 1 8 ? -1.898 -20.656 -3.637 1 97.62 8 THR B CA 1
ATOM 701 C C . THR B 1 8 ? -2.342 -19.625 -4.676 1 97.62 8 THR B C 1
ATOM 703 O O . THR B 1 8 ? -3.324 -19.844 -5.387 1 97.62 8 THR B O 1
ATOM 706 N N . ILE B 1 9 ? -1.654 -18.516 -4.715 1 98.12 9 ILE B N 1
ATOM 707 C CA . ILE B 1 9 ? -1.874 -17.547 -5.781 1 98.12 9 ILE B CA 1
ATOM 708 C C . ILE B 1 9 ? -0.602 -17.391 -6.613 1 98.12 9 ILE B C 1
ATOM 710 O O . ILE B 1 9 ? 0.5 -17.656 -6.125 1 98.12 9 ILE B O 1
ATOM 714 N N . SER B 1 10 ? -0.808 -17 -7.895 1 98.19 10 SER B N 1
ATOM 715 C CA . SER B 1 10 ? 0.317 -16.781 -8.805 1 98.19 10 SER B CA 1
ATOM 716 C C . SER B 1 10 ? 0.051 -15.625 -9.75 1 98.19 10 SER B C 1
ATOM 718 O O . SER B 1 10 ? -1.103 -15.25 -9.977 1 98.19 10 SER B O 1
ATOM 720 N N . ALA B 1 11 ? 1.131 -15.062 -10.195 1 98.38 11 ALA B N 1
ATOM 721 C CA . ALA B 1 11 ? 1.03 -13.961 -11.156 1 98.38 11 ALA B CA 1
ATOM 722 C C . ALA B 1 11 ? 2.305 -13.836 -11.984 1 98.38 11 ALA B C 1
ATOM 724 O O . ALA B 1 11 ? 3.396 -14.148 -11.508 1 98.38 11 ALA B O 1
ATOM 725 N N . GLN B 1 12 ? 2.096 -13.398 -13.203 1 97.19 12 GLN B N 1
ATOM 726 C CA . GLN B 1 12 ? 3.213 -12.961 -14.031 1 97.19 12 GLN B CA 1
ATOM 727 C C . GLN B 1 12 ? 3.461 -11.469 -13.883 1 97.19 12 GLN B C 1
ATOM 729 O O . GLN B 1 12 ? 2.594 -10.648 -14.203 1 97.19 12 GLN B O 1
ATOM 734 N N . ILE B 1 13 ? 4.734 -11.195 -13.406 1 97.81 13 ILE B N 1
ATOM 735 C CA . ILE B 1 13 ? 5.059 -9.797 -13.156 1 97.81 13 ILE B CA 1
ATOM 736 C C . ILE B 1 13 ? 6.414 -9.469 -13.781 1 97.81 13 ILE B C 1
ATOM 738 O O . ILE B 1 13 ? 7.184 -10.367 -14.133 1 97.81 13 ILE B O 1
ATOM 742 N N . PRO B 1 14 ? 6.68 -8.156 -13.93 1 97.81 14 PRO B N 1
ATOM 743 C CA . PRO B 1 14 ? 8.016 -7.809 -14.422 1 97.81 14 PRO B CA 1
ATOM 744 C C . PRO B 1 14 ? 9.133 -8.398 -13.562 1 97.81 14 PRO B C 1
ATOM 746 O O . PRO B 1 14 ? 9.039 -8.375 -12.328 1 97.81 14 PRO B O 1
ATOM 749 N N . ALA B 1 15 ? 10.141 -8.875 -14.188 1 97.81 15 ALA B N 1
ATOM 750 C CA . ALA B 1 15 ? 11.25 -9.531 -13.508 1 97.81 15 ALA B CA 1
ATOM 751 C C . ALA B 1 15 ? 11.914 -8.602 -12.5 1 97.81 15 ALA B C 1
ATOM 753 O O . ALA B 1 15 ? 12.352 -9.039 -11.438 1 97.81 15 ALA B O 1
ATOM 754 N N . GLU B 1 16 ? 11.992 -7.352 -12.789 1 97.56 16 GLU B N 1
ATOM 755 C CA . GLU B 1 16 ? 12.594 -6.367 -11.898 1 97.56 16 GLU B CA 1
ATOM 756 C C . GLU B 1 16 ? 11.797 -6.227 -10.609 1 97.56 16 GLU B C 1
ATOM 758 O O . GLU B 1 16 ? 12.375 -6.07 -9.531 1 97.56 16 GLU B O 1
ATOM 763 N N . LEU B 1 17 ? 10.523 -6.262 -10.719 1 98.31 17 LEU B N 1
ATOM 764 C CA . LEU B 1 17 ? 9.672 -6.203 -9.539 1 98.31 17 LEU B CA 1
ATOM 765 C C . LEU B 1 17 ? 9.828 -7.465 -8.695 1 98.31 17 LEU B C 1
ATOM 767 O O . LEU B 1 17 ? 9.906 -7.387 -7.465 1 98.31 17 LEU B O 1
ATOM 771 N N . ALA B 1 18 ? 9.867 -8.609 -9.328 1 98.5 18 ALA B N 1
ATOM 772 C CA . ALA B 1 18 ? 10.102 -9.859 -8.625 1 98.5 18 ALA B CA 1
ATOM 773 C C . ALA B 1 18 ? 11.414 -9.828 -7.852 1 98.5 18 ALA B C 1
ATOM 775 O O . ALA B 1 18 ? 11.477 -10.258 -6.699 1 98.5 18 ALA B O 1
ATOM 776 N N . ALA B 1 19 ? 12.406 -9.266 -8.523 1 98.06 19 ALA B N 1
ATOM 777 C CA . ALA B 1 19 ? 13.719 -9.141 -7.883 1 98.06 19 ALA B CA 1
ATOM 778 C C . ALA B 1 19 ? 13.656 -8.195 -6.688 1 98.06 19 ALA B C 1
ATOM 780 O O . ALA B 1 19 ? 14.258 -8.461 -5.645 1 98.06 19 ALA B O 1
ATOM 781 N N . ALA B 1 20 ? 12.922 -7.156 -6.82 1 98.38 20 ALA B N 1
ATOM 782 C CA . ALA B 1 20 ? 12.766 -6.199 -5.727 1 98.38 20 ALA B CA 1
ATOM 783 C C . ALA B 1 20 ? 12.055 -6.84 -4.535 1 98.38 20 ALA B C 1
ATOM 785 O O . ALA B 1 20 ? 12.422 -6.594 -3.385 1 98.38 20 ALA B O 1
ATOM 786 N N . VAL B 1 21 ? 11.117 -7.637 -4.758 1 98.56 21 VAL B N 1
ATOM 787 C CA . VAL B 1 21 ? 10.367 -8.344 -3.725 1 98.56 21 VAL B CA 1
ATOM 788 C C . VAL B 1 21 ? 11.289 -9.336 -3.012 1 98.56 21 VAL B C 1
ATOM 790 O O . VAL B 1 21 ? 11.25 -9.453 -1.784 1 98.56 21 VAL B O 1
ATOM 793 N N . GLU B 1 22 ? 12.117 -10.016 -3.789 1 98.31 22 GLU B N 1
ATOM 794 C CA . GLU B 1 22 ? 13.078 -10.945 -3.209 1 98.31 22 GLU B CA 1
ATOM 795 C C . GLU B 1 22 ? 14.07 -10.227 -2.307 1 98.31 22 GLU B C 1
ATOM 797 O O . GLU B 1 22 ? 14.352 -10.68 -1.193 1 98.31 22 GLU B O 1
ATOM 802 N N . ASN B 1 23 ? 14.602 -9.148 -2.811 1 98.31 23 ASN B N 1
ATOM 803 C CA . ASN B 1 23 ? 15.539 -8.359 -2.023 1 98.31 23 ASN B CA 1
ATOM 804 C C . ASN B 1 23 ? 14.906 -7.855 -0.731 1 98.31 23 ASN B C 1
ATOM 806 O O . ASN B 1 23 ? 15.539 -7.863 0.324 1 98.31 23 ASN B O 1
ATOM 810 N N . LEU B 1 24 ? 13.656 -7.477 -0.822 1 98.19 24 LEU B N 1
ATOM 811 C CA . LEU B 1 24 ? 12.93 -7.004 0.351 1 98.19 24 LEU B CA 1
ATOM 812 C C . LEU B 1 24 ? 12.734 -8.125 1.362 1 98.19 24 LEU B C 1
ATOM 814 O O . LEU B 1 24 ? 12.883 -7.918 2.568 1 98.19 24 LEU B O 1
ATOM 818 N N . ALA B 1 25 ? 12.414 -9.281 0.883 1 98.62 25 ALA B N 1
ATOM 819 C CA . ALA B 1 25 ? 12.266 -10.453 1.744 1 98.62 25 ALA B CA 1
ATOM 820 C C . ALA B 1 25 ? 13.555 -10.734 2.516 1 98.62 25 ALA B C 1
ATOM 822 O O . ALA B 1 25 ? 13.516 -11 3.719 1 98.62 25 ALA B O 1
ATOM 823 N N . ILE B 1 26 ? 14.703 -10.602 1.793 1 98.19 26 ILE B N 1
ATOM 824 C CA . ILE B 1 26 ? 16.016 -10.82 2.391 1 98.19 26 ILE B CA 1
ATOM 825 C C . ILE B 1 26 ? 16.281 -9.758 3.459 1 98.19 26 ILE B C 1
ATOM 827 O O . ILE B 1 26 ? 16.672 -10.086 4.582 1 98.19 26 ILE B O 1
ATOM 831 N N . GLU B 1 27 ? 15.992 -8.57 3.096 1 96.94 27 GLU B N 1
ATOM 832 C CA . GLU B 1 27 ? 16.203 -7.457 4.012 1 96.94 27 GLU B CA 1
ATOM 833 C C . GLU B 1 27 ? 15.391 -7.625 5.289 1 96.94 27 GLU B C 1
ATOM 835 O O . GLU B 1 27 ? 15.867 -7.309 6.383 1 96.94 27 GLU B O 1
ATOM 840 N N . LEU B 1 28 ? 14.164 -8.18 5.219 1 97.06 28 LEU B N 1
ATOM 841 C CA . LEU B 1 28 ? 13.234 -8.289 6.344 1 97.06 28 LEU B CA 1
ATOM 842 C C . LEU B 1 28 ? 13.398 -9.633 7.051 1 97.06 28 LEU B C 1
ATOM 844 O O . LEU B 1 28 ? 12.789 -9.867 8.094 1 97.06 28 LEU B O 1
ATOM 848 N N . ASP B 1 29 ? 14.281 -10.438 6.488 1 98.19 29 ASP B N 1
ATOM 849 C CA . ASP B 1 29 ? 14.43 -11.805 6.988 1 98.19 29 ASP B CA 1
ATOM 850 C C . ASP B 1 29 ? 13.086 -12.523 7.031 1 98.19 29 ASP B C 1
ATOM 852 O O . ASP B 1 29 ? 12.695 -13.062 8.07 1 98.19 29 ASP B O 1
ATOM 856 N N . ARG B 1 30 ? 12.352 -12.438 5.887 1 98.06 30 ARG B N 1
ATOM 857 C CA . ARG B 1 30 ? 11.055 -13.078 5.688 1 98.06 30 ARG B CA 1
ATOM 858 C C . ARG B 1 30 ? 11 -13.797 4.344 1 98.06 30 ARG B C 1
ATOM 860 O O . ARG B 1 30 ? 11.906 -13.656 3.521 1 98.06 30 ARG B O 1
ATOM 867 N N . SER B 1 31 ? 10.016 -14.547 4.215 1 98 31 SER B N 1
ATOM 868 C CA . SER B 1 31 ? 9.805 -15.242 2.951 1 98 31 SER B CA 1
ATOM 869 C C . SER B 1 31 ? 9.156 -14.328 1.918 1 98 31 SER B C 1
ATOM 871 O O . SER B 1 31 ? 8.484 -13.359 2.275 1 98 31 SER B O 1
ATOM 873 N N . LYS B 1 32 ? 9.328 -14.602 0.742 1 97.31 32 LYS B N 1
ATOM 874 C CA . LYS B 1 32 ? 8.641 -13.898 -0.341 1 97.31 32 LYS B CA 1
ATOM 875 C C . LYS B 1 32 ? 7.129 -13.969 -0.17 1 97.31 32 LYS B C 1
ATOM 877 O O . LYS B 1 32 ? 6.426 -12.992 -0.434 1 97.31 32 LYS B O 1
ATOM 882 N N . SER B 1 33 ? 6.633 -15.094 0.288 1 97.81 33 SER B N 1
ATOM 883 C CA . SER B 1 33 ? 5.199 -15.258 0.516 1 97.81 33 SER B CA 1
ATOM 884 C C . SER B 1 33 ? 4.691 -14.281 1.57 1 97.81 33 SER B C 1
ATOM 886 O O . SER B 1 33 ? 3.572 -13.773 1.469 1 97.81 33 SER B O 1
ATOM 888 N N . TRP B 1 34 ? 5.52 -14.078 2.584 1 98.31 34 TRP B N 1
ATOM 889 C CA . TRP B 1 34 ? 5.172 -13.109 3.621 1 98.31 34 TRP B CA 1
ATOM 890 C C . TRP B 1 34 ? 5.047 -11.711 3.037 1 98.31 34 TRP B C 1
ATOM 892 O O . TRP B 1 34 ? 4.086 -10.992 3.33 1 98.31 34 TRP 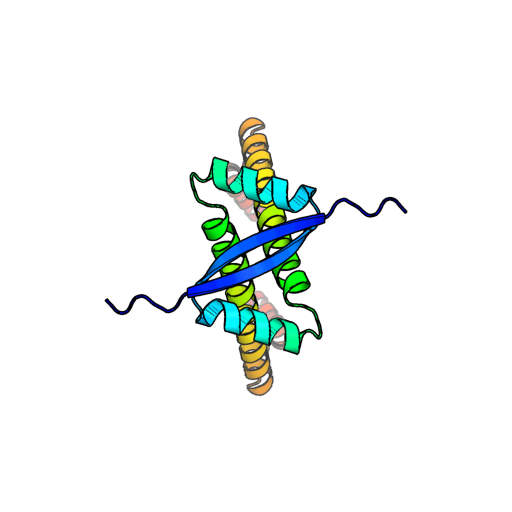B O 1
ATOM 902 N N . VAL B 1 35 ? 5.914 -11.273 2.182 1 98.56 35 VAL B N 1
ATOM 903 C CA . VAL B 1 35 ? 5.918 -9.953 1.558 1 98.56 3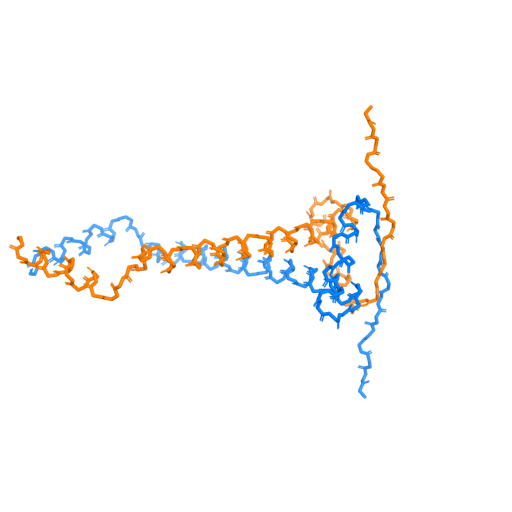5 VAL B CA 1
ATOM 904 C C . VAL B 1 35 ? 4.672 -9.789 0.691 1 98.56 35 VAL B C 1
ATOM 906 O O . VAL B 1 35 ? 4.008 -8.75 0.74 1 98.56 35 VAL B O 1
ATOM 909 N N . ILE B 1 36 ? 4.367 -10.781 -0.039 1 98.81 36 ILE B N 1
ATOM 910 C CA . ILE B 1 36 ? 3.211 -10.758 -0.929 1 98.81 36 ILE B CA 1
ATOM 911 C C . ILE B 1 36 ? 1.932 -10.625 -0.108 1 98.81 36 ILE B C 1
ATOM 913 O O . ILE B 1 36 ? 1.077 -9.789 -0.414 1 98.81 36 ILE B O 1
ATOM 917 N N . LYS B 1 37 ? 1.888 -11.398 0.913 1 98.69 37 LYS B N 1
ATOM 918 C CA . LYS B 1 37 ? 0.729 -11.336 1.798 1 98.69 37 LYS B CA 1
ATOM 919 C C . LYS B 1 37 ? 0.566 -9.938 2.389 1 98.69 37 LYS B C 1
ATOM 921 O O . LYS B 1 37 ? -0.54 -9.391 2.412 1 98.69 37 LYS B O 1
ATOM 926 N N . GLU B 1 38 ? 1.647 -9.414 2.777 1 98.69 38 GLU B N 1
ATOM 927 C CA . GLU B 1 38 ? 1.608 -8.094 3.391 1 98.69 38 GLU B CA 1
ATOM 928 C C . GLU B 1 38 ? 1.185 -7.027 2.381 1 98.69 38 GLU B C 1
ATOM 930 O O . GLU B 1 38 ? 0.396 -6.137 2.703 1 98.69 38 GLU B O 1
ATOM 935 N N . ALA B 1 39 ? 1.7 -7.074 1.181 1 98.88 39 ALA B N 1
ATOM 936 C CA . ALA B 1 39 ? 1.358 -6.113 0.136 1 98.88 39 ALA B CA 1
ATOM 937 C C . ALA B 1 39 ? -0.133 -6.152 -0.182 1 98.88 39 ALA B C 1
ATOM 939 O O . ALA B 1 39 ? -0.782 -5.109 -0.282 1 98.88 39 ALA B O 1
ATOM 940 N N . LEU B 1 40 ? -0.68 -7.324 -0.299 1 98.88 40 LEU B N 1
ATOM 941 C CA . LEU B 1 40 ? -2.09 -7.504 -0.629 1 98.88 40 LEU B CA 1
ATOM 942 C C . LEU B 1 40 ? -2.979 -7.066 0.529 1 98.88 40 LEU B C 1
ATOM 944 O O . LEU B 1 40 ? -3.994 -6.398 0.321 1 98.88 40 LEU B O 1
ATOM 948 N N . THR B 1 41 ? -2.594 -7.457 1.742 1 98.81 41 THR B N 1
ATOM 949 C CA . THR B 1 41 ? -3.334 -7.047 2.93 1 98.81 41 THR B CA 1
ATOM 950 C C . THR B 1 41 ? -3.402 -5.527 3.029 1 98.81 41 THR B C 1
ATOM 952 O O . THR B 1 41 ? -4.477 -4.961 3.227 1 98.81 41 THR B O 1
ATOM 955 N N . ALA B 1 42 ? -2.242 -4.938 2.785 1 98.56 42 ALA B N 1
ATOM 956 C CA . ALA B 1 42 ? -2.174 -3.482 2.879 1 98.56 42 ALA B CA 1
ATOM 957 C C . ALA B 1 42 ? -3.074 -2.822 1.839 1 98.56 42 ALA B C 1
ATOM 959 O O . ALA B 1 42 ? -3.758 -1.839 2.133 1 98.56 42 ALA B O 1
ATOM 960 N N . MET B 1 43 ? -3.076 -3.314 0.666 1 98.69 43 MET B N 1
ATOM 961 C CA . MET B 1 43 ? -3.898 -2.758 -0.404 1 98.69 43 MET B CA 1
ATOM 962 C C . MET B 1 43 ? -5.383 -2.859 -0.06 1 98.69 43 MET B C 1
ATOM 964 O O . MET B 1 43 ? -6.125 -1.888 -0.201 1 98.69 43 MET B O 1
ATOM 968 N N . ILE B 1 44 ? -5.84 -4.012 0.446 1 98.44 44 ILE B N 1
ATOM 969 C CA . ILE B 1 44 ? -7.238 -4.254 0.773 1 98.44 44 ILE B CA 1
ATOM 970 C C . ILE B 1 44 ? -7.66 -3.359 1.937 1 98.44 44 ILE B C 1
ATOM 972 O O . ILE B 1 44 ? -8.727 -2.744 1.899 1 98.44 44 ILE B O 1
ATOM 976 N N . GLU B 1 45 ? -6.836 -3.293 2.922 1 98.25 45 GLU B N 1
ATOM 977 C CA . GLU B 1 45 ? -7.129 -2.463 4.086 1 98.25 45 GLU B CA 1
ATOM 978 C C . GLU B 1 45 ? -7.223 -0.989 3.703 1 98.25 45 GLU B C 1
ATOM 980 O O . GLU B 1 45 ? -8.109 -0.275 4.176 1 98.25 45 GLU B O 1
ATOM 985 N N . GLU B 1 46 ? -6.301 -0.526 2.816 1 97.5 46 GLU B N 1
ATOM 986 C CA . GLU B 1 46 ? -6.32 0.862 2.363 1 97.5 46 GLU B CA 1
ATOM 987 C C . GLU B 1 46 ? -7.598 1.166 1.581 1 97.5 46 GLU B C 1
ATOM 989 O O . GLU B 1 46 ? -8.195 2.229 1.753 1 97.5 46 GLU B O 1
ATOM 994 N N . ARG B 1 47 ? -7.984 0.266 0.768 1 96.56 47 ARG B N 1
ATOM 995 C CA . ARG B 1 47 ? -9.219 0.451 0.01 1 96.56 47 ARG B CA 1
ATOM 996 C C . ARG B 1 47 ? -10.43 0.511 0.938 1 96.56 47 ARG B C 1
ATOM 998 O O . ARG B 1 47 ? -11.32 1.34 0.749 1 96.56 47 ARG B O 1
ATOM 1005 N N . GLU B 1 48 ? -10.492 -0.347 1.932 1 96.69 48 GLU B N 1
ATOM 1006 C CA . GLU B 1 48 ? -11.586 -0.339 2.898 1 96.69 48 GLU B CA 1
ATOM 1007 C C . GLU B 1 48 ? -11.617 0.968 3.686 1 96.69 48 GLU B C 1
ATOM 1009 O O . GLU B 1 48 ? -12.688 1.538 3.908 1 96.69 48 GLU B O 1
ATOM 1014 N N . ARG B 1 49 ? -10.43 1.416 4.051 1 97.5 49 ARG B N 1
ATOM 1015 C CA . ARG B 1 49 ? -10.328 2.682 4.77 1 97.5 49 ARG B CA 1
ATOM 1016 C C . ARG B 1 49 ? -10.836 3.838 3.918 1 97.5 49 ARG B C 1
ATOM 1018 O O . ARG B 1 49 ? -11.625 4.66 4.387 1 97.5 49 ARG B O 1
ATOM 1025 N N . ARG B 1 50 ? -10.391 3.898 2.682 1 96.94 50 ARG B N 1
ATOM 1026 C CA . ARG B 1 50 ? -10.836 4.945 1.767 1 96.94 50 ARG B CA 1
ATOM 1027 C C . ARG B 1 50 ? -12.344 4.898 1.576 1 96.94 50 ARG B C 1
ATOM 1029 O O . ARG B 1 50 ? -13.008 5.938 1.551 1 96.94 50 ARG B O 1
ATOM 1036 N N . HIS B 1 51 ? -12.844 3.705 1.455 1 96 51 HIS B N 1
ATOM 1037 C CA . HIS B 1 51 ? -14.281 3.533 1.282 1 96 51 HIS B CA 1
ATOM 1038 C C . HIS B 1 51 ? -15.047 4.059 2.49 1 96 51 HIS B C 1
ATOM 1040 O O . HIS B 1 51 ? -16.047 4.77 2.338 1 96 51 HIS B O 1
ATOM 1046 N N . GLN B 1 52 ? -14.555 3.768 3.68 1 97.19 52 GLN B N 1
ATOM 1047 C CA . GLN B 1 52 ? -15.203 4.215 4.91 1 97.19 52 GLN B CA 1
ATOM 1048 C C . GLN B 1 52 ? -15.156 5.738 5.031 1 97.19 52 GLN B C 1
ATOM 1050 O O . GLN B 1 52 ? -16.109 6.359 5.492 1 97.19 52 GLN B O 1
ATOM 1055 N N . GLN B 1 53 ? -14.078 6.285 4.578 1 96.69 53 GLN B N 1
ATOM 1056 C CA . GLN B 1 53 ? -13.93 7.734 4.605 1 96.69 53 GLN B CA 1
ATOM 1057 C C . GLN B 1 53 ? -14.898 8.406 3.635 1 96.69 53 GLN B C 1
ATOM 1059 O O . GLN B 1 53 ? -15.492 9.438 3.957 1 96.69 53 GLN B O 1
ATOM 1064 N N . ILE B 1 54 ? -15 7.809 2.523 1 95.5 54 ILE B N 1
ATOM 1065 C CA . ILE B 1 54 ? -15.938 8.328 1.531 1 95.5 54 ILE B CA 1
ATOM 1066 C C . ILE B 1 54 ? -17.359 8.266 2.078 1 95.5 54 ILE B C 1
ATOM 1068 O O . ILE B 1 54 ? -18.109 9.242 1.996 1 95.5 54 ILE B O 1
ATOM 1072 N N . LEU B 1 55 ? -17.734 7.168 2.713 1 94.06 55 LEU B N 1
ATOM 1073 C CA . LEU B 1 55 ? -19.062 6.988 3.271 1 94.06 55 LEU B CA 1
ATOM 1074 C C . LEU B 1 55 ? -19.328 7.992 4.391 1 94.06 55 LEU B C 1
ATOM 1076 O O . LEU B 1 55 ? -20.422 8.555 4.488 1 94.06 55 LEU B O 1
ATOM 1080 N N . LYS B 1 56 ? -18.328 8.094 5.195 1 94 56 LYS B N 1
ATOM 1081 C CA . LYS B 1 56 ? -18.453 9.078 6.27 1 94 56 LYS B CA 1
ATOM 1082 C C . LYS B 1 56 ? -18.609 10.484 5.711 1 94 56 LYS B C 1
ATOM 1084 O O . LYS B 1 56 ? -19.406 11.273 6.23 1 94 56 LYS B O 1
ATOM 1089 N N . GLY B 1 57 ? -17.812 10.812 4.723 1 89 57 GLY B N 1
ATOM 1090 C CA . GLY B 1 57 ? -17.938 12.102 4.062 1 89 57 GLY B CA 1
ATOM 1091 C C . GLY B 1 57 ? -19.312 12.336 3.479 1 89 57 GLY B C 1
ATOM 1092 O O . GLY B 1 57 ? -19.875 13.43 3.6 1 89 57 GLY B O 1
ATOM 1093 N N . LEU B 1 58 ? -19.875 11.328 2.898 1 92.12 58 LEU B N 1
ATOM 1094 C CA . LEU B 1 58 ? -21.203 11.414 2.316 1 92.12 58 LEU B CA 1
ATOM 1095 C C . LEU B 1 58 ? -22.266 11.594 3.402 1 92.12 58 LEU B C 1
ATOM 1097 O O . LEU B 1 58 ? -23.188 12.391 3.242 1 92.12 58 LEU B O 1
ATOM 1101 N N . ALA B 1 59 ? -22.078 10.844 4.492 1 92.12 59 ALA B N 1
ATOM 1102 C CA . ALA B 1 59 ? -22.984 10.977 5.629 1 92.12 59 ALA B CA 1
ATOM 1103 C C . ALA B 1 59 ? -22.938 12.383 6.211 1 92.12 59 ALA B C 1
ATOM 1105 O O . ALA B 1 59 ? -23.969 12.938 6.609 1 92.12 59 ALA B O 1
ATOM 1106 N N . ASP B 1 60 ? -21.75 12.906 6.254 1 90.06 60 ASP B N 1
ATOM 1107 C CA . ASP B 1 60 ? -21.578 14.258 6.77 1 90.06 60 ASP B CA 1
ATOM 1108 C C . ASP B 1 60 ? -22.281 15.281 5.867 1 90.06 60 ASP B C 1
ATOM 1110 O O . ASP B 1 60 ? -22.891 16.234 6.355 1 90.06 60 ASP B O 1
ATOM 1114 N N . VAL B 1 61 ? -22.234 15.172 4.555 1 87.5 61 VAL B N 1
ATOM 1115 C CA . VAL B 1 61 ? -22.922 16.031 3.59 1 87.5 61 VAL B CA 1
ATOM 1116 C C . VAL B 1 61 ? -24.438 15.914 3.783 1 87.5 61 VAL B C 1
ATOM 1118 O O . VAL B 1 61 ? -25.141 16.922 3.838 1 87.5 61 VAL B O 1
ATOM 1121 N N . ASP B 1 62 ? -24.828 14.695 3.961 1 89.19 62 ASP B N 1
ATOM 1122 C CA . ASP B 1 62 ? -26.266 14.445 4.117 1 89.19 62 ASP B CA 1
ATOM 1123 C C . ASP B 1 62 ? -26.797 15.062 5.41 1 89.19 62 ASP B C 1
ATOM 1125 O O . ASP B 1 62 ? -27.922 15.562 5.449 1 89.19 62 ASP B O 1
ATOM 1129 N N . ALA B 1 63 ? -25.984 15.031 6.395 1 90 63 ALA B N 1
ATOM 1130 C CA . ALA B 1 63 ? -26.375 15.539 7.703 1 90 63 ALA B CA 1
ATOM 1131 C C . ALA B 1 63 ? -26.109 17.031 7.816 1 90 63 ALA B C 1
ATOM 1133 O O . ALA B 1 63 ? -26.406 17.656 8.844 1 90 63 ALA B O 1
ATOM 1134 N N . GLY B 1 64 ? -25.641 17.625 6.785 1 81.44 64 GLY B N 1
ATOM 1135 C CA . GLY B 1 64 ? -25.344 19.062 6.812 1 81.44 64 GLY B CA 1
ATOM 1136 C C . GLY B 1 64 ? -24.109 19.391 7.633 1 81.44 64 GLY B C 1
ATOM 1137 O O . GLY B 1 64 ? -23.953 20.531 8.07 1 81.44 64 GLY B O 1
ATOM 1138 N N . ARG B 1 65 ? -23.406 18.5 7.988 1 75.38 65 ARG B N 1
ATOM 1139 C CA . ARG B 1 65 ? -22.219 18.688 8.82 1 75.38 65 ARG B CA 1
ATOM 1140 C C . ARG B 1 65 ? -20.984 18.984 7.965 1 75.38 65 ARG B C 1
ATOM 1142 O O . ARG B 1 65 ? -19.891 18.5 8.258 1 75.38 65 ARG B O 1
ATOM 1149 N N . VAL B 1 66 ? -21.156 19.453 6.688 1 70.38 66 VAL B N 1
ATOM 1150 C CA . VAL B 1 66 ? -20.016 19.828 5.859 1 70.38 66 VAL B CA 1
ATOM 1151 C C . VAL B 1 66 ? -19.5 21.203 6.281 1 70.38 66 VAL B C 1
ATOM 1153 O O . VAL B 1 66 ? -20.281 22.094 6.598 1 70.38 66 VAL B O 1
ATOM 1156 N N . VAL B 1 67 ? -18.469 21.281 7.02 1 59.78 67 VAL B N 1
ATOM 1157 C CA . VAL B 1 67 ? -17.953 22.609 7.359 1 59.78 67 VAL B CA 1
ATOM 1158 C C . VAL B 1 67 ? -18.109 23.547 6.164 1 59.78 67 VAL B C 1
ATOM 1160 O O . VAL B 1 67 ? -17.547 23.297 5.094 1 59.78 67 VAL B O 1
ATOM 1163 N N . SER B 1 68 ? -19.234 24.047 5.957 1 57.97 68 SER B N 1
ATOM 1164 C CA . SER B 1 68 ? -19.516 25.047 4.934 1 57.97 68 SER B CA 1
ATOM 1165 C C . SER B 1 68 ? -18.484 26.156 4.949 1 57.97 68 SER B C 1
ATOM 1167 O O . SER B 1 68 ? -17.906 26.469 6 1 57.97 68 SER B O 1
ATOM 1169 N N . HIS B 1 69 ? -17.797 26.312 3.771 1 58.09 69 HIS B N 1
ATOM 1170 C CA . HIS B 1 69 ? -17.047 27.562 3.664 1 58.09 69 HIS B CA 1
ATOM 1171 C C . HIS B 1 69 ? -17.688 28.672 4.484 1 58.09 69 HIS B C 1
ATOM 1173 O O . HIS B 1 69 ? -16.984 29.453 5.141 1 58.09 69 HIS B O 1
ATOM 1179 N N . ALA B 1 70 ? -18.953 28.688 4.562 1 57.53 70 ALA B N 1
ATOM 1180 C CA . ALA B 1 70 ? -19.703 29.703 5.293 1 57.53 70 ALA B CA 1
ATOM 1181 C C . ALA B 1 70 ? -19.5 29.547 6.801 1 57.53 70 ALA B C 1
ATOM 1183 O O . ALA B 1 70 ? -19.359 30.547 7.516 1 57.53 70 ALA B O 1
ATOM 1184 N N . ASP B 1 71 ? -19.484 28.391 7.227 1 58.19 71 ASP B N 1
ATOM 1185 C CA . ASP B 1 71 ? -19.25 28.188 8.656 1 58.19 71 ASP B CA 1
ATOM 1186 C C . ASP B 1 71 ? -17.828 28.547 9.047 1 58.19 71 ASP B C 1
ATOM 1188 O O . ASP B 1 71 ? -17.578 29.078 10.125 1 58.19 71 ASP B O 1
ATOM 1192 N N . VAL B 1 72 ? -16.906 28.359 8.125 1 59.84 72 VAL B N 1
ATOM 1193 C CA . VAL B 1 72 ? -15.523 28.75 8.336 1 59.84 72 VAL B CA 1
ATOM 1194 C C . VAL B 1 72 ? -15.422 30.281 8.328 1 59.84 72 VAL B C 1
ATOM 1196 O O . VAL B 1 72 ? -14.711 30.859 9.156 1 59.84 72 VAL B O 1
ATOM 1199 N N . VAL B 1 73 ? -16.125 30.891 7.504 1 61.66 73 VAL B N 1
ATOM 1200 C CA . VAL B 1 73 ? -16.172 32.344 7.461 1 61.66 73 VAL B CA 1
ATOM 1201 C C . VAL B 1 73 ? -16.812 32.875 8.742 1 61.66 73 VAL B C 1
ATOM 1203 O O . VAL B 1 73 ? -16.312 33.844 9.336 1 61.66 73 VAL B O 1
ATOM 1206 N N . ASP B 1 74 ? -17.891 32.281 9.141 1 58.66 74 ASP B N 1
ATOM 1207 C CA . ASP B 1 74 ? -18.578 32.719 10.352 1 58.66 74 ASP B CA 1
ATOM 1208 C C . ASP B 1 74 ? -17.719 32.438 11.594 1 58.66 74 ASP B C 1
ATOM 1210 O O . ASP B 1 74 ? -17.688 33.281 12.516 1 58.66 74 ASP B O 1
ATOM 1214 N N . PHE B 1 75 ? -17.062 31.469 11.547 1 59.75 75 PHE B N 1
ATOM 1215 C CA . PHE B 1 75 ? -16.141 31.156 12.633 1 59.75 75 PHE B CA 1
ATOM 1216 C C . PHE B 1 75 ? -14.961 32.125 12.625 1 59.75 75 PHE B C 1
ATOM 1218 O O . PHE B 1 75 ? -14.562 32.625 13.68 1 59.75 75 PHE B O 1
ATOM 1225 N N . ALA B 1 76 ? -14.391 32.375 11.469 1 62.12 76 ALA B N 1
ATOM 1226 C CA . ALA B 1 76 ? -13.312 33.344 11.32 1 62.12 76 ALA B CA 1
ATOM 1227 C C . ALA B 1 76 ? -13.781 34.75 11.719 1 62.12 76 ALA B C 1
ATOM 1229 O O . ALA B 1 76 ? -13.039 35.5 12.367 1 62.12 76 ALA B O 1
ATOM 1230 N N . ASN B 1 77 ? -14.898 35.031 11.43 1 65 77 ASN B N 1
ATOM 1231 C CA . ASN B 1 77 ? -15.477 36.312 11.789 1 65 77 ASN B CA 1
ATOM 1232 C C . ASN B 1 77 ? -15.703 36.438 13.297 1 65 77 ASN B C 1
ATOM 1234 O O . ASN B 1 77 ? -15.516 37.5 13.875 1 65 77 ASN B O 1
ATOM 1238 N N . LYS B 1 78 ? -16.078 35.469 13.883 1 62.69 78 LYS B N 1
ATOM 1239 C CA . LYS B 1 78 ? -16.281 35.469 15.328 1 62.69 78 LYS B CA 1
ATOM 1240 C C . LYS B 1 78 ? -14.945 35.594 16.062 1 62.69 78 LYS B C 1
ATOM 1242 O O . LYS B 1 78 ? -14.875 36.219 17.125 1 62.69 78 LYS B O 1
ATOM 1247 N N . LEU B 1 79 ? -13.992 35 15.516 1 61.47 79 LEU B N 1
ATOM 1248 C CA . LEU B 1 79 ? -12.664 35.125 16.109 1 61.47 79 LEU B CA 1
ATOM 1249 C C . LEU B 1 79 ? -12.148 36.562 15.984 1 61.47 79 LEU B C 1
ATOM 1251 O O . LEU B 1 79 ? -11.438 37.062 16.859 1 61.47 79 LEU B O 1
ATOM 1255 N N . LYS B 1 80 ? -12.359 37.188 14.969 1 61.5 80 LYS B N 1
ATOM 1256 C CA . LYS B 1 80 ? -11.977 38.594 14.789 1 61.5 80 LYS B CA 1
ATOM 1257 C C . LYS B 1 80 ? -12.727 39.5 15.766 1 61.5 80 LYS B C 1
ATOM 1259 O O . LYS B 1 80 ? -12.188 40.5 16.219 1 61.5 80 LYS B O 1
ATOM 1264 N 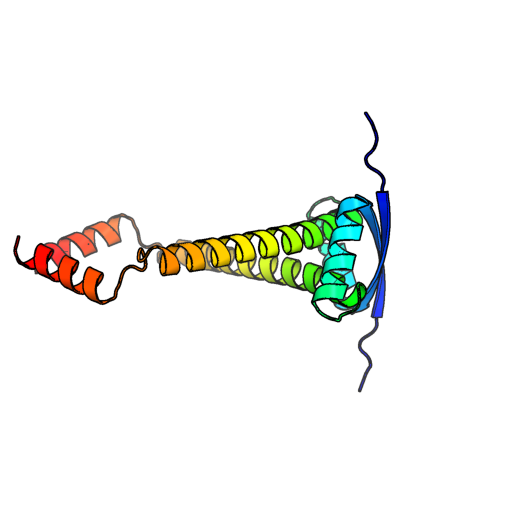N . LYS B 1 81 ? -13.852 39.094 16.016 1 59.34 81 LYS B N 1
ATOM 1265 C CA . LYS B 1 81 ? -14.602 40 16.906 1 59.34 81 LYS B CA 1
ATOM 1266 C C . LYS B 1 81 ? -14.188 39.781 18.359 1 59.34 81 LYS B C 1
ATOM 1268 O O . LYS B 1 81 ? -14.531 40.562 19.234 1 59.34 81 LYS B O 1
ATOM 1273 N N . SER B 1 82 ? -13.523 38.75 18.641 1 48.22 82 SER B N 1
ATOM 1274 C CA . SER B 1 82 ? -13.141 38.656 20.047 1 48.22 82 SER B CA 1
ATOM 1275 C C . SER B 1 82 ? -11.797 39.344 20.297 1 48.22 82 SER B C 1
ATOM 1277 O O . SER B 1 82 ? -10.938 39.375 19.406 1 48.22 82 SER B O 1
#

InterPro domains:
  IPR002145 Ribbon-helix-helix protein, CopG [PF01402] (8-45)
  IPR010985 Ribbon-helix-helix [SSF47598] (7-48)
  IPR052991 Non-functional Type II TA System Antitoxin [PTHR40688] (5-80)

Radius of gyration: 23.88 Å; Cα contacts (8 Å, |Δi|>4): 116; chains: 2; bounding box: 50×67×48 Å

Foldseek 3Di:
DPPPDDDDDDDDDDPVVVVVLVVVCVVVVHDSVVSVVVVVVVVVVVVVVVVVVVVVVVVCVVVVVPCPPVVVVVVVVVVVVD/DPPPDDDDDDDDDDPVVVVVLVVVCVVVVHDSVVSVVVVVVVVVVVVVVVVVVVVVVVVCVVVVVPCPPVVVVVVVVVVVVD

Organism: Erwinia amylovora (NCBI:txid552)

Secondary structure (DSSP, 8-state):
-----EEEEEEEEEHHHHHHHHHHHHHHT--HHHHHHHHHHHHHHHHHHHHHHHHHHHHHHHTT-S--HHHHHHHHHHHHH-/-----EEEEEEEEEHHHHHHHHHHHHHHT--HHHHHHHHHHHHHHHHHHHHHHHHHHHHHHHTT-S--HHHHHHHHHHHHH-